Protein AF-A0A8T6SFB2-F1 (afdb_monomer)

Sequence (63 aa):
YIIVVGERERSSEVLPVRDRKSGTIREIQLEELISEIKKILNGKPYKPLPLPNHLSRRPQFYG

Foldseek 3Di:
DDWDDDPVCVVPQWTFDQDPVVRDTDTDGPVVVVVVVVVVCVPPDDDPDPDPPDPVPPDDDDD

Nearest PDB structures (foldseek):
  4g84-assembly1_A  TM=7.133E-01  e=1.654E-01  Homo sapiens
  5w6m-assembly1_A  TM=6.769E-01  e=1.447E-01  Homo sapiens
  4x5o-assembly1_A  TM=6.846E-01  e=2.164E-01  Homo sapiens
  4g84-assembly1_B  TM=6.857E-01  e=2.474E-01  Homo sapiens
  8v55-assembly1_B  TM=7.476E-01  e=1.324E+00  Homo sapiens

Structure (mmCIF, N/CA/C/O backbone):
data_AF-A0A8T6SFB2-F1
#
_entry.id   AF-A0A8T6SFB2-F1
#
loop_
_atom_site.group_PDB
_atom_site.id
_atom_site.type_symbol
_atom_site.label_atom_id
_atom_site.label_alt_id
_atom_site.label_comp_id
_atom_site.label_asym_id
_atom_site.label_entity_id
_atom_site.label_seq_id
_atom_site.pdbx_PDB_ins_code
_atom_site.Cartn_x
_atom_site.Cartn_y
_atom_site.Cartn_z
_atom_site.occupancy
_atom_site.B_iso_or_equiv
_atom_site.auth_seq_id
_atom_site.auth_comp_id
_atom_site.auth_asym_id
_atom_site.auth_atom_id
_atom_site.pdbx_PDB_model_num
ATOM 1 N N . TYR A 1 1 ? 0.261 4.914 -1.159 1.00 70.69 1 TYR A N 1
ATOM 2 C CA . TYR A 1 1 ? -0.216 3.880 -0.234 1.00 70.69 1 TYR A CA 1
ATOM 3 C C . TYR A 1 1 ? 0.945 3.008 0.224 1.00 70.69 1 TYR A C 1
ATOM 5 O O . TYR A 1 1 ? 1.655 2.459 -0.612 1.00 70.69 1 TYR A O 1
ATOM 13 N N . ILE A 1 2 ? 1.190 2.958 1.530 1.00 69.69 2 ILE 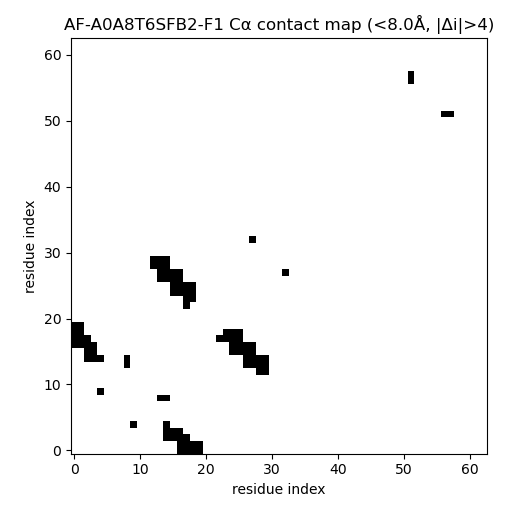A N 1
ATOM 14 C CA . ILE A 1 2 ? 1.971 1.910 2.198 1.00 69.69 2 ILE A CA 1
ATOM 15 C C . ILE A 1 2 ? 0.963 1.159 3.063 1.00 69.69 2 ILE A C 1
ATOM 17 O O . ILE A 1 2 ? 0.207 1.801 3.788 1.00 69.69 2 ILE A O 1
ATOM 21 N N . ILE A 1 3 ? 0.943 -0.164 2.970 1.00 69.81 3 ILE A N 1
ATOM 22 C CA . ILE A 1 3 ? 0.072 -1.022 3.774 1.00 69.81 3 ILE A CA 1
ATOM 23 C C . ILE A 1 3 ? 0.996 -1.897 4.612 1.00 69.81 3 ILE A C 1
ATOM 25 O O . ILE A 1 3 ? 1.930 -2.492 4.066 1.00 69.81 3 ILE A O 1
ATOM 29 N N . VAL A 1 4 ? 0.768 -1.935 5.920 1.00 66.00 4 VAL A N 1
ATOM 30 C CA . VAL A 1 4 ? 1.385 -2.929 6.801 1.00 66.00 4 VAL A CA 1
ATOM 31 C C . VAL A 1 4 ? 0.359 -4.045 6.960 1.00 66.00 4 VAL A C 1
ATOM 33 O O . VAL A 1 4 ? -0.813 -3.764 7.181 1.00 66.00 4 VAL A O 1
ATOM 36 N N . VAL A 1 5 ? 0.786 -5.284 6.713 1.00 64.44 5 VAL A N 1
ATOM 37 C CA . VAL A 1 5 ? -0.063 -6.474 6.824 1.00 64.44 5 VAL A CA 1
ATOM 38 C C . VAL A 1 5 ? 0.650 -7.480 7.722 1.00 64.44 5 VAL A C 1
ATOM 40 O O . VAL A 1 5 ? 1.616 -8.121 7.304 1.00 64.44 5 VAL A O 1
ATOM 43 N N . GLY A 1 6 ? 0.188 -7.597 8.958 1.00 70.38 6 GLY A N 1
ATOM 44 C CA . GLY A 1 6 ? 0.563 -8.597 9.950 1.00 70.38 6 GLY A CA 1
ATOM 45 C C . GLY A 1 6 ? -0.566 -9.597 10.219 1.00 70.38 6 GLY A C 1
ATOM 46 O O . GLY A 1 6 ? -1.667 -9.487 9.684 1.00 70.38 6 GLY A O 1
ATOM 47 N N . GLU A 1 7 ? -0.313 -10.586 11.081 1.00 63.62 7 GLU A N 1
ATOM 48 C CA . GLU A 1 7 ? -1.297 -11.629 11.434 1.00 63.62 7 GLU A CA 1
ATOM 49 C C . GLU A 1 7 ? -2.611 -11.062 11.988 1.00 63.62 7 GLU A C 1
ATOM 51 O O . GLU A 1 7 ? -3.688 -11.543 11.643 1.00 63.62 7 GLU A O 1
ATOM 56 N N . ARG A 1 8 ? -2.540 -9.996 12.794 1.00 62.56 8 ARG A N 1
ATOM 57 C CA . ARG A 1 8 ? -3.727 -9.337 13.367 1.00 62.56 8 ARG A CA 1
ATOM 58 C C . ARG A 1 8 ? -4.583 -8.628 12.314 1.00 62.56 8 ARG A C 1
ATOM 60 O O . ARG A 1 8 ? -5.798 -8.586 12.445 1.00 62.56 8 ARG A O 1
ATOM 67 N N . GLU A 1 9 ? -3.952 -8.124 11.261 1.00 62.25 9 GLU A N 1
ATOM 68 C CA . GLU A 1 9 ? -4.593 -7.417 10.144 1.00 62.25 9 GLU A CA 1
ATOM 69 C C . GLU A 1 9 ? -5.103 -8.385 9.065 1.00 62.25 9 GLU A C 1
ATOM 71 O O . GLU A 1 9 ? -5.834 -7.988 8.170 1.00 62.25 9 GLU A O 1
ATOM 76 N N . ARG A 1 10 ? -4.741 -9.673 9.136 1.00 57.81 10 ARG A N 1
ATOM 77 C CA . ARG A 1 10 ? -5.311 -10.717 8.272 1.00 57.81 10 ARG A CA 1
ATOM 78 C C . ARG A 1 10 ? -6.651 -11.237 8.804 1.00 57.81 10 ARG A C 1
ATOM 80 O O . ARG A 1 10 ? -7.477 -11.675 8.011 1.00 57.81 10 ARG A O 1
ATOM 87 N N . SER A 1 11 ? -6.848 -11.193 10.125 1.00 61.66 11 SER A N 1
ATOM 88 C CA . SER A 1 11 ? -8.117 -11.551 10.779 1.00 61.66 11 SER A CA 1
ATOM 89 C C . SER A 1 11 ? -9.108 -10.388 10.855 1.00 61.66 11 SER A C 1
ATOM 91 O O . SER A 1 11 ? -10.308 -10.630 10.925 1.00 61.66 11 SER A O 1
ATOM 93 N N . SER A 1 12 ? -8.625 -9.142 10.840 1.00 61.66 12 SER A N 1
ATOM 94 C CA . SER A 1 12 ? -9.466 -7.947 10.734 1.00 61.66 12 SER A CA 1
ATOM 95 C C . SER A 1 12 ? -9.479 -7.453 9.290 1.00 61.66 12 SER A C 1
ATOM 97 O O . SER A 1 12 ? -8.444 -7.081 8.762 1.00 61.66 12 SER A O 1
ATOM 99 N N . GLU A 1 13 ? -10.649 -7.358 8.661 1.00 66.12 13 GLU A N 1
ATOM 100 C CA . GLU A 1 13 ? -10.818 -6.832 7.287 1.00 66.12 13 GLU A CA 1
ATOM 101 C C . GLU A 1 13 ? -10.495 -5.330 7.133 1.00 66.12 13 GLU A C 1
ATOM 103 O O . GLU A 1 13 ? -10.649 -4.760 6.049 1.00 66.12 13 GLU A O 1
ATOM 108 N N . VAL A 1 14 ? -10.031 -4.686 8.208 1.00 68.38 14 VAL A N 1
ATOM 109 C CA . VAL A 1 14 ? -9.653 -3.274 8.277 1.00 68.38 14 VAL A CA 1
ATOM 110 C C . VAL A 1 14 ? -8.131 -3.169 8.269 1.00 68.38 14 VAL A C 1
ATOM 112 O O . VAL A 1 14 ? -7.460 -3.665 9.175 1.00 68.38 14 VAL A O 1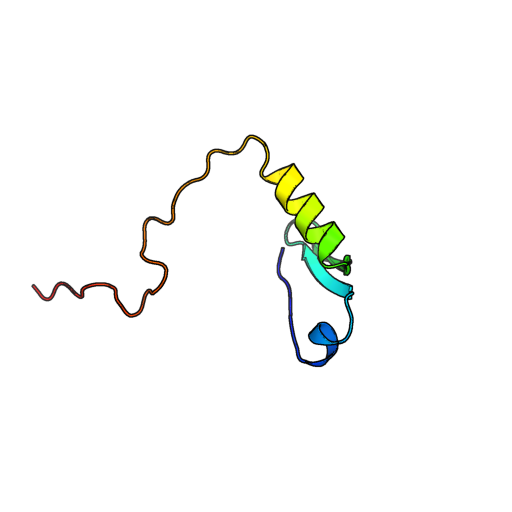
ATOM 115 N N . LEU A 1 15 ? -7.587 -2.506 7.248 1.00 73.62 15 LEU A N 1
ATOM 116 C CA . LEU A 1 15 ? -6.150 -2.328 7.072 1.00 73.62 15 LEU A CA 1
ATOM 117 C C . LEU A 1 15 ? -5.760 -0.862 7.314 1.00 73.62 15 LEU A C 1
ATOM 119 O O . LEU A 1 15 ? -6.363 0.039 6.720 1.00 73.62 15 LEU A O 1
ATOM 123 N N . PRO A 1 16 ? -4.726 -0.590 8.132 1.00 70.31 16 PRO A N 1
ATOM 124 C CA . PRO A 1 16 ? -4.165 0.746 8.253 1.00 70.31 16 PRO A CA 1
ATOM 125 C C . PRO A 1 16 ? -3.353 1.070 6.992 1.00 70.31 16 PRO A C 1
ATOM 127 O O . PRO A 1 16 ? -2.223 0.614 6.788 1.00 70.31 16 PRO A O 1
ATOM 130 N N . VAL A 1 17 ? -3.930 1.888 6.120 1.00 76.12 17 VAL A N 1
ATOM 131 C CA . VAL A 1 17 ? -3.293 2.377 4.901 1.00 76.12 17 VAL A CA 1
ATOM 132 C C . VAL A 1 17 ? -2.669 3.735 5.186 1.00 76.12 17 VAL A C 1
ATOM 134 O O . VAL A 1 17 ? -3.345 4.713 5.509 1.00 76.12 17 VAL A O 1
ATOM 137 N N . ARG A 1 18 ? -1.349 3.825 5.030 1.00 74.81 18 ARG A N 1
ATOM 138 C CA . ARG A 1 18 ? -0.633 5.095 5.138 1.00 74.81 18 ARG A CA 1
ATOM 139 C C . ARG A 1 18 ? -0.528 5.753 3.776 1.00 74.81 18 ARG A C 1
ATOM 141 O O . ARG A 1 18 ? 0.087 5.211 2.845 1.00 74.81 18 ARG A O 1
ATOM 148 N N . ASP A 1 19 ? -1.064 6.961 3.673 1.00 73.69 19 ASP A N 1
ATOM 149 C CA . ASP A 1 19 ? -0.935 7.745 2.459 1.00 73.69 19 ASP A CA 1
ATOM 150 C C . ASP A 1 19 ? 0.314 8.616 2.477 1.00 73.69 19 ASP A C 1
ATOM 152 O O . ASP A 1 19 ? 0.511 9.472 3.335 1.00 73.69 19 ASP A O 1
ATOM 156 N N . ARG A 1 20 ? 1.176 8.422 1.474 1.00 68.44 20 ARG A N 1
ATOM 157 C CA . ARG A 1 20 ? 2.401 9.223 1.321 1.00 68.44 20 ARG A CA 1
ATOM 158 C C . ARG A 1 20 ? 2.108 10.673 0.939 1.00 68.44 20 ARG A C 1
ATOM 160 O O . ARG A 1 20 ? 2.942 11.528 1.195 1.00 68.44 20 ARG A O 1
ATOM 167 N N . LYS A 1 21 ? 0.955 10.943 0.317 1.00 67.00 21 LYS A N 1
ATOM 168 C CA . LYS A 1 21 ? 0.555 12.300 -0.083 1.00 67.00 21 LYS A CA 1
ATOM 169 C C . LYS A 1 21 ? 0.034 13.132 1.085 1.00 67.00 21 LYS A C 1
ATOM 171 O O . LYS A 1 21 ? 0.350 14.309 1.155 1.00 67.00 21 LYS A O 1
ATOM 176 N N . SER A 1 22 ? -0.770 12.539 1.965 1.00 68.19 22 SER A N 1
ATOM 177 C CA . SER A 1 22 ? -1.403 13.249 3.083 1.00 68.19 22 SER A CA 1
ATOM 178 C C . SER A 1 22 ? -0.648 13.095 4.403 1.00 68.19 22 SER A C 1
ATOM 180 O O . SER A 1 22 ? -0.940 13.818 5.347 1.00 68.19 22 SER A O 1
ATOM 182 N N . GLY A 1 23 ? 0.295 12.151 4.505 1.00 70.81 23 GLY A N 1
ATOM 183 C CA . GLY A 1 23 ? 1.040 11.874 5.739 1.00 70.81 23 GLY A CA 1
ATOM 184 C C . GLY A 1 23 ? 0.210 11.196 6.836 1.00 70.81 23 GLY A C 1
ATOM 185 O O . GLY A 1 23 ? 0.765 10.818 7.867 1.00 70.81 23 GLY A O 1
ATOM 186 N N . THR A 1 24 ? -1.089 11.002 6.605 1.00 73.75 24 THR A N 1
ATOM 187 C CA . THR A 1 24 ? -2.039 10.424 7.554 1.00 73.75 24 THR A CA 1
ATOM 188 C C . THR A 1 24 ? -2.185 8.916 7.373 1.00 73.75 24 THR A C 1
ATOM 190 O O . THR A 1 24 ? -1.975 8.362 6.288 1.00 73.75 24 THR A O 1
ATOM 193 N N . ILE A 1 25 ? -2.521 8.249 8.474 1.00 75.75 25 ILE A N 1
ATOM 194 C CA . ILE A 1 25 ? -2.893 6.836 8.504 1.00 75.75 25 ILE A CA 1
ATOM 195 C C . ILE A 1 25 ? -4.419 6.795 8.458 1.00 75.75 25 ILE A C 1
ATOM 197 O O . ILE A 1 25 ? -5.071 7.494 9.234 1.00 75.75 25 ILE A O 1
ATOM 201 N N . ARG A 1 26 ? -4.976 6.034 7.518 1.00 75.69 26 ARG A N 1
ATOM 202 C CA . ARG A 1 26 ? -6.415 5.798 7.400 1.00 75.69 26 ARG A CA 1
ATOM 203 C C . ARG A 1 26 ? -6.682 4.317 7.589 1.00 75.69 26 ARG A C 1
ATOM 205 O O . ARG A 1 26 ? -6.006 3.495 6.983 1.00 75.69 26 ARG A O 1
ATOM 212 N N . GLU A 1 27 ? -7.665 3.995 8.408 1.00 76.25 27 GLU A N 1
ATOM 213 C CA . GLU A 1 27 ? -8.176 2.636 8.542 1.00 76.25 27 GLU A CA 1
ATOM 214 C C . GLU A 1 27 ? -9.271 2.451 7.490 1.00 76.25 27 GLU A C 1
ATOM 216 O O . GLU A 1 27 ? -10.287 3.142 7.531 1.00 76.25 27 GLU A O 1
ATOM 221 N N . ILE A 1 28 ? -9.018 1.605 6.490 1.00 79.56 28 ILE A N 1
ATOM 222 C CA . ILE A 1 28 ? -9.926 1.379 5.355 1.00 79.56 28 ILE A CA 1
ATOM 223 C C . ILE A 1 28 ? -10.089 -0.129 5.165 1.00 79.56 28 ILE A C 1
ATOM 225 O O . ILE A 1 28 ? -9.146 -0.896 5.383 1.00 79.56 28 ILE A O 1
ATOM 229 N N . GLN A 1 29 ? -11.281 -0.565 4.757 1.00 79.88 29 GLN A N 1
ATOM 230 C CA . GLN A 1 29 ? -11.510 -1.966 4.415 1.00 79.88 29 GLN A CA 1
ATOM 231 C C . GLN A 1 29 ? -10.790 -2.362 3.120 1.00 79.88 29 GLN A C 1
ATOM 233 O O . GLN A 1 29 ? -10.613 -1.557 2.202 1.00 79.88 29 GLN A O 1
ATOM 238 N N . LEU A 1 30 ? -10.403 -3.633 3.006 1.00 75.56 30 LEU A N 1
ATOM 239 C CA . LEU A 1 30 ? -9.710 -4.133 1.814 1.00 75.56 30 LEU A CA 1
ATOM 240 C C . LEU A 1 30 ? -10.507 -3.885 0.517 1.00 75.56 30 LEU A C 1
ATOM 242 O O . LEU A 1 30 ? -9.931 -3.478 -0.495 1.00 75.56 30 LEU A O 1
ATOM 246 N N . GLU A 1 31 ? -11.823 -4.103 0.543 1.00 78.75 31 GLU A N 1
ATOM 247 C CA . GLU A 1 31 ? -12.695 -3.914 -0.624 1.00 78.75 31 GLU A CA 1
ATOM 248 C C . GLU A 1 31 ? -12.770 -2.450 -1.067 1.00 78.75 31 GLU A C 1
ATOM 250 O O . GLU A 1 31 ? -12.620 -2.144 -2.257 1.00 78.75 31 GLU A O 1
ATOM 255 N N . GLU A 1 32 ? -12.933 -1.536 -0.109 1.00 79.94 32 GLU A N 1
ATOM 256 C CA . GLU A 1 32 ? -12.953 -0.098 -0.367 1.00 79.94 32 GLU A CA 1
ATOM 257 C C . GLU A 1 32 ? -11.631 0.361 -0.983 1.00 79.94 32 GLU A C 1
ATOM 259 O O . GLU A 1 32 ? -11.643 1.047 -2.010 1.00 79.94 32 GLU A O 1
ATOM 264 N N . LEU A 1 33 ? -10.500 -0.103 -0.443 1.00 79.50 33 LEU A N 1
ATOM 265 C CA . LEU A 1 33 ? -9.171 0.216 -0.962 1.00 79.50 33 LEU A CA 1
ATOM 266 C C . LEU A 1 33 ? -8.980 -0.275 -2.404 1.00 79.50 33 LEU A C 1
ATOM 268 O O . LEU A 1 33 ? -8.462 0.456 -3.252 1.00 79.50 33 LEU A O 1
ATOM 272 N N . ILE A 1 34 ? -9.418 -1.500 -2.711 1.00 79.38 34 ILE A N 1
ATOM 273 C CA . ILE A 1 34 ? -9.369 -2.042 -4.077 1.00 79.38 34 ILE A CA 1
ATOM 274 C C . ILE A 1 34 ? -10.218 -1.180 -5.016 1.00 79.38 34 ILE A C 1
ATOM 276 O O . ILE A 1 34 ? -9.790 -0.887 -6.138 1.00 79.38 34 ILE A O 1
ATOM 280 N N . SER A 1 35 ? -11.407 -0.765 -4.576 1.00 84.38 35 SER A N 1
ATOM 281 C CA . SER A 1 35 ? -12.300 0.084 -5.367 1.00 84.38 35 SER A CA 1
ATOM 282 C C . SER A 1 35 ? -11.690 1.465 -5.644 1.00 84.38 35 SER A C 1
ATOM 284 O O . SER A 1 35 ? -11.748 1.947 -6.779 1.00 84.38 35 SER A O 1
ATOM 286 N N . GLU A 1 36 ? -11.039 2.070 -4.646 1.00 82.12 36 GLU A N 1
ATOM 287 C CA . GLU A 1 36 ? -10.378 3.370 -4.756 1.00 82.12 36 GLU A CA 1
ATOM 288 C C . GLU A 1 36 ? -9.195 3.291 -5.727 1.00 82.12 36 GLU A C 1
ATOM 290 O O . GLU A 1 36 ? -9.104 4.075 -6.675 1.00 82.12 36 GLU A O 1
ATOM 295 N N . ILE A 1 37 ? -8.341 2.277 -5.564 1.00 79.75 37 ILE A N 1
ATOM 296 C CA . ILE A 1 37 ? -7.196 2.035 -6.447 1.00 79.75 37 ILE A CA 1
ATOM 297 C C . ILE A 1 37 ? -7.664 1.793 -7.888 1.00 79.75 37 ILE A C 1
ATOM 299 O O . ILE A 1 37 ? -7.099 2.376 -8.816 1.00 79.75 37 ILE A O 1
ATOM 303 N N . LYS A 1 38 ? -8.720 0.993 -8.098 1.00 80.31 38 LYS A N 1
ATOM 304 C CA . LYS A 1 38 ? -9.304 0.769 -9.433 1.00 80.31 38 LYS A CA 1
ATOM 305 C C . LYS A 1 38 ? -9.842 2.060 -10.052 1.00 80.31 38 LYS A C 1
ATOM 307 O O . LYS A 1 38 ? -9.594 2.294 -11.232 1.00 80.31 38 LYS A O 1
ATOM 312 N N . LYS A 1 39 ? -10.518 2.920 -9.280 1.00 83.31 39 LYS A N 1
ATOM 313 C CA . LYS A 1 39 ? -10.980 4.237 -9.757 1.00 83.31 39 LYS A CA 1
ATOM 314 C C . LYS A 1 39 ? -9.811 5.143 -10.150 1.00 83.31 39 LYS A C 1
ATOM 316 O O . LYS A 1 39 ? -9.871 5.774 -11.198 1.00 83.31 39 LYS A O 1
ATOM 321 N N . ILE A 1 40 ? -8.736 5.167 -9.360 1.00 77.94 40 ILE A N 1
ATOM 322 C CA . ILE A 1 40 ? -7.528 5.967 -9.640 1.00 77.94 40 ILE A CA 1
ATOM 323 C C . ILE A 1 40 ? -6.771 5.455 -10.877 1.00 77.94 40 ILE A C 1
ATOM 325 O O . ILE A 1 40 ? -6.160 6.242 -11.608 1.00 77.94 40 ILE A O 1
ATOM 329 N N . LEU A 1 41 ? -6.773 4.139 -11.096 1.00 74.69 41 LEU A N 1
ATOM 330 C CA . LEU A 1 41 ? -6.147 3.495 -12.254 1.00 74.69 41 LEU A CA 1
ATOM 331 C C . LEU A 1 41 ? -6.963 3.656 -13.542 1.00 74.69 41 LEU A C 1
ATOM 333 O O . LEU A 1 41 ? -6.388 3.541 -14.625 1.00 74.69 41 LEU A O 1
ATOM 337 N N . ASN A 1 42 ? -8.266 3.931 -13.449 1.00 75.44 42 ASN A N 1
ATOM 338 C CA . ASN A 1 42 ? -9.138 4.037 -14.612 1.00 75.44 42 ASN A CA 1
ATOM 339 C C . ASN A 1 42 ? -8.727 5.244 -15.478 1.00 75.44 42 ASN A C 1
ATOM 341 O O . ASN A 1 42 ? -8.861 6.394 -15.066 1.00 75.44 42 ASN A O 1
ATOM 345 N N . GLY A 1 43 ? -8.169 4.976 -16.662 1.00 69.88 43 GLY A N 1
ATOM 346 C CA . GLY A 1 43 ? -7.652 5.997 -17.583 1.00 69.88 43 GLY A CA 1
ATOM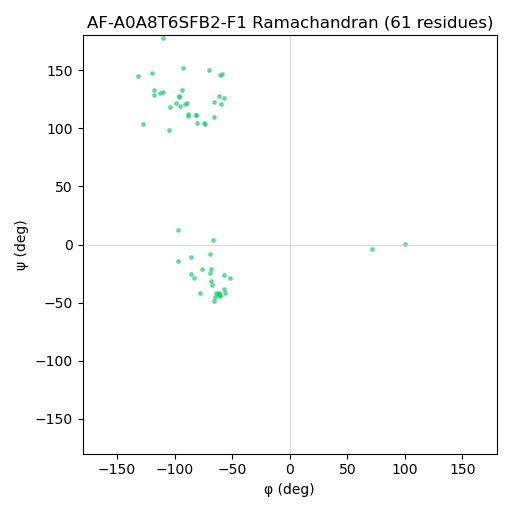 347 C C . GLY A 1 43 ? -6.133 6.207 -17.560 1.00 69.88 43 GLY A C 1
ATOM 348 O O . GLY A 1 43 ? -5.629 7.031 -18.324 1.00 69.88 43 GLY A O 1
ATOM 349 N N . LYS A 1 44 ? -5.370 5.470 -1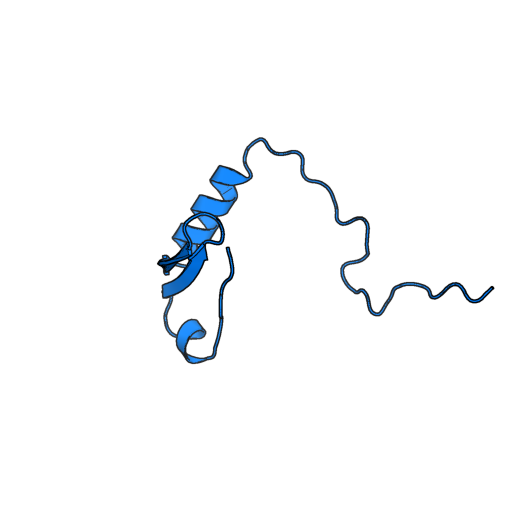6.739 1.00 73.44 44 LYS A N 1
ATOM 350 C CA . LYS A 1 44 ? -3.898 5.465 -16.818 1.00 73.44 44 LYS A CA 1
ATOM 351 C C . LYS A 1 44 ? -3.418 4.313 -17.713 1.00 73.44 44 LYS A C 1
ATOM 353 O O . LYS A 1 44 ? -3.880 3.188 -17.528 1.00 73.44 44 LYS A O 1
ATOM 358 N N . PRO A 1 45 ? -2.482 4.545 -18.654 1.00 69.06 45 PRO A N 1
ATOM 359 C CA . PRO A 1 45 ? -1.914 3.467 -19.454 1.00 69.06 45 PRO A CA 1
ATOM 360 C C . PRO A 1 45 ? -1.198 2.469 -18.540 1.00 69.06 45 PRO A C 1
ATOM 362 O O . PRO A 1 45 ? -0.365 2.846 -17.711 1.00 69.06 45 PRO A O 1
ATOM 365 N N . TYR A 1 46 ?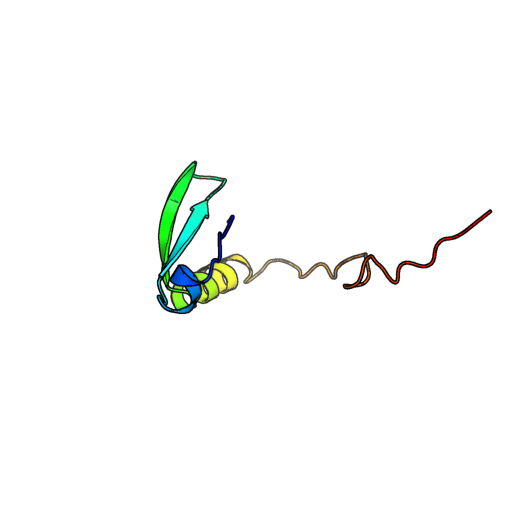 -1.537 1.191 -18.683 1.00 63.66 46 TYR A N 1
ATOM 366 C CA . TYR A 1 46 ? -0.915 0.123 -17.914 1.00 63.66 46 TYR A CA 1
ATOM 367 C C . TYR A 1 46 ? 0.492 -0.115 -18.468 1.00 63.66 46 TYR A C 1
ATOM 369 O O . TYR A 1 46 ? 0.657 -0.669 -19.552 1.00 63.66 46 TYR A O 1
ATOM 377 N N . LYS A 1 47 ? 1.523 0.353 -17.757 1.00 67.00 47 LYS A N 1
ATOM 378 C CA . LYS A 1 47 ? 2.914 0.072 -18.119 1.00 67.00 47 LYS A CA 1
ATOM 379 C C . LYS A 1 47 ? 3.263 -1.322 -17.586 1.00 67.00 47 LYS A C 1
ATOM 381 O O . LYS A 1 47 ? 3.325 -1.468 -16.363 1.00 67.00 47 LYS A O 1
ATOM 386 N N . PRO A 1 48 ? 3.475 -2.339 -18.442 1.00 69.00 48 PRO A N 1
ATOM 387 C CA . PRO A 1 48 ? 3.928 -3.638 -17.965 1.00 69.00 48 PRO A CA 1
ATOM 388 C C . PRO A 1 48 ? 5.266 -3.467 -17.244 1.00 69.00 48 PRO A C 1
ATOM 390 O O . PRO A 1 48 ? 6.060 -2.583 -17.592 1.00 69.00 48 PRO A O 1
ATOM 393 N N . LEU A 1 49 ? 5.510 -4.284 -16.216 1.00 63.75 49 LEU A N 1
ATOM 394 C CA . LEU A 1 49 ? 6.794 -4.253 -15.529 1.00 63.75 49 LEU A CA 1
ATOM 395 C C . LEU A 1 49 ? 7.908 -4.510 -16.561 1.00 63.75 49 LEU A C 1
ATOM 397 O O . LEU A 1 49 ? 7.858 -5.520 -17.261 1.00 63.75 49 LEU A O 1
ATOM 401 N N . PRO A 1 50 ? 8.925 -3.632 -16.661 1.00 66.75 50 PRO A N 1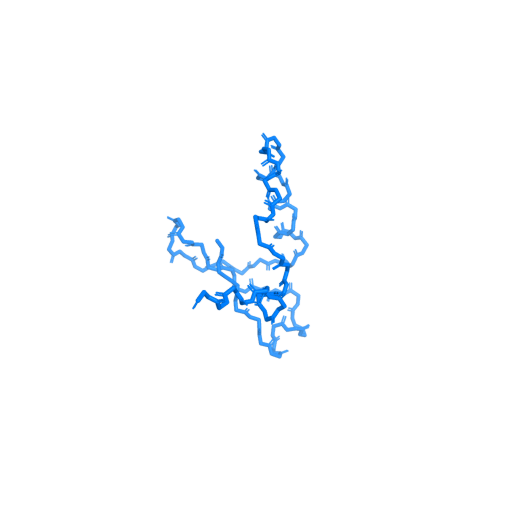
ATOM 402 C CA . PRO A 1 50 ? 10.057 -3.847 -17.566 1.00 66.75 50 PRO A CA 1
ATOM 403 C C . PRO A 1 50 ? 10.951 -5.009 -17.109 1.00 66.75 50 PRO A C 1
ATOM 405 O O . PRO A 1 50 ? 11.889 -5.387 -17.803 1.00 66.75 50 PRO A O 1
ATOM 408 N N . LEU A 1 51 ? 10.691 -5.541 -15.915 1.00 65.88 51 LEU A N 1
ATOM 409 C CA . LEU A 1 51 ? 11.429 -6.617 -15.286 1.00 65.88 51 LEU A CA 1
ATOM 410 C C . LEU A 1 51 ? 10.488 -7.798 -15.031 1.00 65.88 51 LEU A C 1
ATOM 412 O O . LEU A 1 51 ? 9.308 -7.587 -14.739 1.00 65.88 51 LEU A O 1
ATOM 416 N N . PRO A 1 52 ? 10.999 -9.037 -15.098 1.00 68.06 52 PRO A N 1
ATOM 417 C CA . PRO A 1 52 ? 10.230 -10.209 -14.712 1.00 68.06 52 PRO A CA 1
ATOM 418 C C . PRO A 1 52 ? 9.807 -10.116 -13.240 1.00 68.06 52 PRO A C 1
ATOM 420 O O . PRO A 1 52 ? 10.563 -9.629 -12.399 1.00 68.06 52 PRO A O 1
ATOM 423 N N . ASN A 1 53 ? 8.621 -10.651 -12.925 1.00 63.97 53 ASN A N 1
ATOM 424 C CA . ASN A 1 53 ? 8.058 -10.675 -11.565 1.00 63.97 53 ASN A CA 1
ATOM 425 C C . ASN A 1 53 ? 9.027 -11.258 -10.523 1.00 63.97 53 ASN A C 1
ATOM 427 O O . ASN A 1 53 ? 8.996 -10.885 -9.354 1.00 63.97 53 ASN A O 1
ATOM 431 N N . HIS A 1 54 ? 9.908 -12.160 -10.954 1.00 70.25 54 HIS A N 1
ATOM 432 C CA . HIS A 1 54 ? 10.956 -12.731 -10.125 1.00 70.25 54 HIS A CA 1
ATOM 433 C C . HIS A 1 54 ? 12.303 -12.113 -10.489 1.00 70.25 54 HIS A C 1
ATOM 435 O O . HIS A 1 54 ? 12.972 -12.557 -11.423 1.00 70.25 54 HIS A O 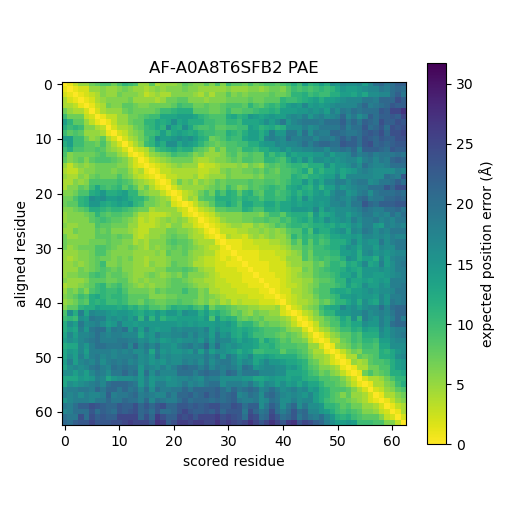1
ATOM 441 N N . LEU A 1 55 ? 12.730 -11.126 -9.698 1.00 65.88 55 LEU A N 1
ATOM 442 C CA . LEU A 1 55 ? 14.070 -10.535 -9.792 1.00 65.88 55 LEU A CA 1
ATOM 443 C C . LEU A 1 55 ? 15.182 -11.586 -9.629 1.00 65.88 55 LEU A C 1
ATOM 445 O O . LEU A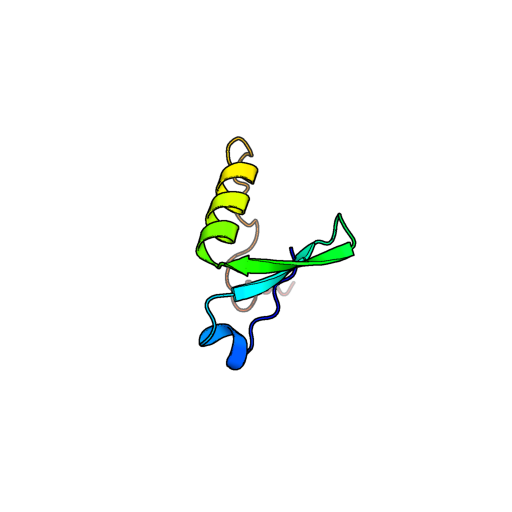 1 55 ? 16.260 -11.425 -10.190 1.00 65.88 55 LEU A O 1
ATOM 449 N N . SER A 1 56 ? 14.899 -12.687 -8.923 1.00 68.06 56 SER A N 1
ATOM 450 C CA . SER A 1 56 ? 15.803 -13.828 -8.739 1.00 68.06 56 SER A CA 1
ATOM 451 C C . SER A 1 56 ? 16.052 -14.647 -10.008 1.00 68.06 56 SER A C 1
ATOM 453 O O . SER A 1 56 ? 17.059 -15.338 -10.089 1.00 68.06 56 SER A O 1
ATOM 455 N N . ARG A 1 57 ? 15.166 -14.574 -11.010 1.00 64.31 57 ARG A N 1
ATOM 456 C CA . ARG A 1 57 ? 15.338 -15.247 -12.312 1.00 64.31 57 ARG A CA 1
ATOM 457 C C . ARG A 1 57 ? 15.907 -14.319 -13.378 1.00 64.31 57 ARG A C 1
ATOM 459 O O . ARG A 1 57 ? 15.841 -14.632 -14.565 1.00 64.31 57 ARG A O 1
ATOM 466 N N . ARG A 1 58 ? 16.417 -13.151 -12.984 1.00 70.50 58 ARG A N 1
ATOM 467 C CA . ARG A 1 58 ? 17.050 -12.244 -13.931 1.00 70.50 58 ARG A CA 1
ATOM 468 C C . ARG A 1 58 ? 18.318 -12.923 -14.469 1.00 70.50 58 ARG A C 1
ATOM 470 O O . ARG A 1 58 ? 19.177 -13.266 -13.660 1.00 70.50 58 ARG A O 1
ATOM 477 N N . PRO A 1 59 ? 18.460 -13.113 -15.793 1.00 70.00 59 PRO A N 1
ATOM 478 C CA . PRO A 1 59 ? 19.697 -13.632 -16.356 1.00 70.00 59 PRO A CA 1
ATOM 479 C C . PRO A 1 59 ? 20.837 -12.675 -15.994 1.00 70.00 59 PRO A C 1
ATOM 481 O O . PRO A 1 59 ? 20.774 -11.477 -16.284 1.00 70.00 59 PRO A O 1
ATOM 484 N N . GLN A 1 60 ? 21.845 -13.194 -15.297 1.00 71.69 60 GLN A N 1
ATOM 485 C CA . GLN A 1 60 ? 23.077 -12.467 -15.026 1.00 71.69 60 GLN A CA 1
ATOM 486 C C . GLN A 1 60 ? 23.958 -12.589 -16.267 1.00 71.69 60 GLN A C 1
ATOM 488 O O . GLN A 1 60 ? 24.411 -13.678 -16.604 1.00 71.69 60 GLN A O 1
ATOM 493 N N . PHE A 1 61 ? 24.152 -11.478 -16.974 1.00 71.69 61 PHE A N 1
ATOM 494 C CA . PHE A 1 61 ? 25.114 -11.408 -18.066 1.00 71.69 61 PHE A CA 1
ATOM 495 C C . PHE A 1 61 ? 26.494 -11.207 -17.434 1.00 71.69 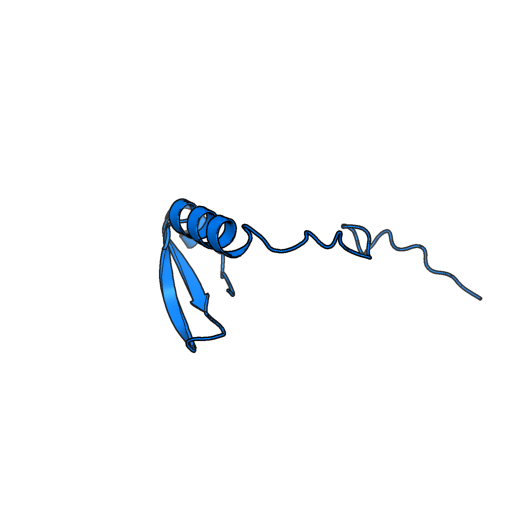61 PHE A C 1
ATOM 497 O O . PHE A 1 61 ? 26.781 -10.131 -16.911 1.00 71.69 61 PHE A O 1
ATOM 504 N N . TYR A 1 62 ? 27.304 -12.260 -17.399 1.00 67.38 62 TYR A N 1
ATOM 505 C CA . TYR A 1 62 ? 28.728 -12.161 -17.099 1.00 67.38 62 TYR A CA 1
ATOM 506 C C . TYR A 1 62 ? 29.440 -11.909 -18.432 1.00 67.38 62 TYR A C 1
ATOM 508 O O . TYR A 1 62 ? 29.397 -12.747 -19.331 1.00 67.38 62 TYR A O 1
ATOM 516 N N . GLY A 1 63 ? 29.970 -10.698 -18.588 1.00 63.25 63 GLY A N 1
ATOM 517 C CA . GLY A 1 63 ? 30.912 -10.358 -19.655 1.00 63.25 63 GLY A CA 1
ATOM 518 C C . GLY A 1 63 ? 32.332 -10.662 -19.219 1.00 63.25 63 GLY A C 1
ATOM 519 O O . GLY A 1 63 ? 32.581 -10.579 -17.994 1.00 63.25 63 GLY A O 1
#

Radius of gyration: 16.62 Å; Cα contacts (8 Å, |Δi|>4): 47; chains: 1; bounding box: 44×28×33 Å

pLDDT: mean 71.01, std 6.13, range [57.81, 84.38]

Solvent-accessible surface area (backbone atoms only — not comparable to full-atom values): 4149 Å² total; per-residue (Å²): 114,49,74,72,83,51,77,72,44,71,77,35,71,52,35,55,36,32,34,78,88,78,73,45,76,42,78,42,40,60,66,58,51,53,52,50,52,51,59,70,46,63,90,55,85,84,76,74,74,95,56,67,95,51,71,88,72,55,84,80,83,83,128

Mean predicted aligned error: 11.32 Å

Secondary structure (DSSP, 8-state):
-EE---HHHHHSSEEEEEPTTT--EEEEEHHHHHHHHHHHHTTS-----SS-S-GGG------